Protein AF-A0A662GUD4-F1 (afdb_monomer_lite)

Radius of gyration: 21.23 Å; chains: 1; bounding box: 41×16×53 Å

pLDDT: mean 81.34, std 5.95, range [66.25, 91.25]

Structure (mmCIF, N/CA/C/O backbone):
data_AF-A0A662GUD4-F1
#
_entry.id   AF-A0A662GUD4-F1
#
loop_
_atom_site.group_PDB
_atom_site.id
_atom_site.type_symbol
_atom_site.label_atom_id
_atom_site.label_alt_id
_atom_site.label_comp_id
_atom_site.label_asym_id
_atom_site.label_entity_id
_atom_site.labe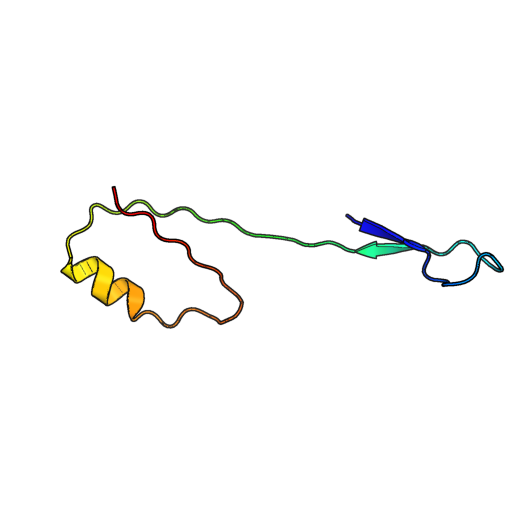l_seq_id
_atom_site.pdbx_PDB_ins_code
_atom_site.Cartn_x
_atom_site.Cartn_y
_atom_site.Cartn_z
_atom_site.occupancy
_atom_site.B_iso_or_equiv
_atom_site.auth_seq_id
_atom_site.auth_comp_id
_atom_site.auth_asym_id
_atom_site.auth_atom_id
_atom_site.pdbx_PDB_model_num
ATOM 1 N N . VAL A 1 1 ? 12.057 4.162 -9.841 1.00 71.38 1 VAL A N 1
ATOM 2 C CA . VAL A 1 1 ? 12.142 3.759 -11.262 1.00 71.38 1 VAL A CA 1
ATOM 3 C C . VAL A 1 1 ? 13.287 2.776 -11.388 1.00 71.38 1 VAL A C 1
ATOM 5 O O . VAL A 1 1 ? 14.372 3.093 -10.916 1.00 71.38 1 VAL A O 1
ATOM 8 N N . VAL A 1 2 ? 13.043 1.588 -11.932 1.00 83.12 2 VAL A N 1
ATOM 9 C CA . VAL A 1 2 ? 14.080 0.592 -12.223 1.00 83.12 2 VAL A CA 1
ATOM 10 C C . VAL A 1 2 ? 14.258 0.558 -13.732 1.00 83.12 2 VAL A C 1
ATOM 12 O O . VAL A 1 2 ? 13.316 0.239 -14.457 1.00 83.12 2 VAL A O 1
ATOM 15 N N . THR A 1 3 ? 15.445 0.930 -14.200 1.00 85.38 3 THR A N 1
ATOM 16 C CA . THR A 1 3 ? 15.765 0.935 -15.627 1.00 85.38 3 THR A CA 1
ATOM 17 C C . THR A 1 3 ? 16.551 -0.323 -15.960 1.00 85.38 3 THR A C 1
ATOM 19 O O . THR A 1 3 ? 17.619 -0.542 -15.394 1.00 85.38 3 THR A O 1
ATOM 22 N N . VAL A 1 4 ? 16.036 -1.146 -16.868 1.00 86.12 4 VAL A N 1
ATOM 23 C CA . VAL A 1 4 ? 16.691 -2.388 -17.311 1.00 86.12 4 VAL A CA 1
ATOM 24 C C . VAL A 1 4 ? 16.864 -2.375 -18.817 1.00 86.12 4 VAL A C 1
ATOM 26 O O . VAL A 1 4 ? 16.050 -1.810 -19.546 1.00 86.12 4 VAL A O 1
ATOM 29 N N . ARG A 1 5 ? 17.949 -2.987 -19.297 1.00 84.50 5 ARG A N 1
ATOM 30 C CA . ARG A 1 5 ? 18.147 -3.188 -20.731 1.00 84.50 5 ARG A CA 1
ATOM 31 C C . ARG A 1 5 ? 17.078 -4.157 -21.231 1.00 84.50 5 ARG A C 1
ATOM 33 O O . ARG A 1 5 ? 16.868 -5.202 -20.623 1.00 84.50 5 ARG A O 1
ATOM 40 N N . LYS A 1 6 ? 16.416 -3.802 -22.333 1.00 82.50 6 LYS A N 1
ATOM 41 C CA . LYS A 1 6 ? 15.351 -4.632 -22.912 1.00 82.50 6 LYS A CA 1
ATOM 42 C C . LYS A 1 6 ? 15.908 -5.924 -23.531 1.00 82.50 6 LYS A C 1
ATOM 44 O O . LYS A 1 6 ? 15.262 -6.963 -23.485 1.00 82.50 6 LYS A O 1
ATOM 49 N N . ALA A 1 7 ? 17.118 -5.866 -24.091 1.00 81.88 7 ALA A N 1
ATOM 50 C CA . ALA A 1 7 ? 17.792 -7.026 -24.665 1.00 81.88 7 ALA A CA 1
ATOM 51 C C . ALA A 1 7 ? 18.552 -7.842 -23.595 1.00 81.88 7 ALA A C 1
ATOM 53 O O . ALA A 1 7 ? 19.289 -7.242 -22.806 1.00 81.88 7 ALA A O 1
ATOM 54 N N . PRO A 1 8 ? 18.440 -9.186 -23.603 1.00 80.56 8 PRO A N 1
ATOM 55 C CA . PRO A 1 8 ? 19.197 -10.061 -22.704 1.00 80.56 8 PRO A CA 1
ATOM 56 C C . PRO A 1 8 ? 20.681 -10.176 -23.094 1.00 80.56 8 PRO A C 1
ATOM 58 O O . PRO A 1 8 ? 21.520 -10.443 -22.240 1.00 80.56 8 PRO A O 1
ATOM 61 N N . SER A 1 9 ? 21.015 -9.958 -24.372 1.00 75.12 9 SER A N 1
ATOM 62 C CA . SER A 1 9 ? 22.380 -9.947 -24.911 1.00 75.12 9 SER A CA 1
ATOM 63 C C . SER A 1 9 ? 22.883 -8.522 -25.178 1.00 75.12 9 SER A C 1
ATOM 65 O O . SER A 1 9 ? 22.106 -7.601 -25.438 1.00 75.12 9 SER A O 1
ATOM 67 N N . GLY A 1 10 ? 24.207 -8.347 -25.128 1.00 69.50 10 GLY A N 1
ATOM 68 C CA . GLY A 1 10 ? 24.895 -7.057 -25.260 1.00 69.50 10 GLY A CA 1
ATOM 69 C C . GLY A 1 10 ? 24.892 -6.432 -26.661 1.00 69.50 10 GLY A C 1
ATOM 70 O O . GLY A 1 10 ? 25.219 -5.253 -26.786 1.00 69.50 10 GLY A O 1
ATOM 71 N N . GLU A 1 11 ? 24.465 -7.182 -27.673 1.00 76.12 11 GLU A N 1
ATOM 72 C CA . GLU A 1 11 ? 24.477 -6.784 -29.082 1.00 76.12 11 GLU A CA 1
ATOM 73 C C . GLU A 1 11 ? 23.208 -6.016 -29.500 1.00 76.12 11 GLU A C 1
ATOM 75 O O . GLU A 1 11 ? 22.126 -6.214 -28.940 1.00 76.12 11 GLU A O 1
ATOM 80 N N . GLY A 1 12 ? 23.337 -5.131 -30.495 1.00 74.50 12 GLY A N 1
ATOM 81 C CA . GLY A 1 12 ? 22.235 -4.327 -31.047 1.00 74.50 12 GLY A CA 1
ATOM 82 C C . GLY A 1 12 ? 21.998 -2.969 -30.363 1.00 74.50 12 GLY A C 1
ATOM 83 O O . GLY A 1 12 ? 22.797 -2.502 -29.554 1.00 74.50 12 GLY A O 1
ATOM 84 N N . THR A 1 13 ? 20.892 -2.299 -30.712 1.00 76.62 13 THR A N 1
ATOM 85 C CA . THR A 1 13 ? 20.582 -0.927 -30.266 1.00 76.62 13 THR A CA 1
ATOM 86 C C . THR A 1 13 ? 20.298 -0.846 -28.765 1.00 76.62 13 THR A C 1
ATOM 88 O O . THR A 1 13 ? 19.516 -1.625 -28.212 1.00 76.62 13 THR A O 1
ATOM 91 N N . HIS A 1 14 ? 20.885 0.154 -28.103 1.00 80.31 14 HIS A N 1
ATOM 92 C CA . HIS A 1 14 ? 20.671 0.418 -26.683 1.00 80.31 14 HIS A CA 1
ATOM 93 C C . HIS A 1 14 ? 19.228 0.862 -26.404 1.00 80.31 14 HIS A C 1
ATOM 95 O O . HIS A 1 14 ? 18.876 2.032 -26.534 1.00 80.31 14 HIS A O 1
ATOM 101 N N . THR A 1 15 ? 18.391 -0.095 -26.005 1.00 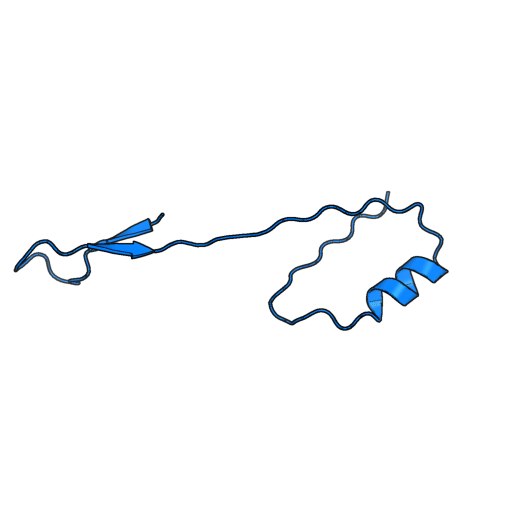82.62 15 THR A N 1
ATOM 102 C CA . THR A 1 15 ? 17.000 0.116 -25.593 1.00 82.62 15 THR A CA 1
ATOM 103 C C . THR A 1 15 ? 16.831 -0.246 -24.121 1.00 82.62 15 THR A C 1
ATOM 105 O O . THR A 1 15 ? 17.329 -1.274 -23.650 1.00 82.62 15 THR A O 1
ATOM 108 N N . PHE A 1 16 ? 16.133 0.615 -23.384 1.00 86.12 16 PHE A N 1
ATOM 109 C CA . PHE A 1 16 ? 15.956 0.495 -21.941 1.00 86.12 16 PHE A CA 1
ATOM 110 C C . PHE A 1 16 ? 14.481 0.625 -21.573 1.00 86.12 16 PHE A C 1
ATOM 112 O O . PHE A 1 16 ? 13.817 1.566 -22.008 1.00 86.12 16 PHE A O 1
ATOM 119 N N . ASP A 1 17 ? 13.993 -0.295 -20.748 1.00 87.69 17 ASP A N 1
ATOM 120 C CA . ASP A 1 17 ? 12.666 -0.222 -20.149 1.00 87.69 17 ASP A CA 1
ATOM 121 C C . ASP A 1 17 ? 12.724 0.492 -18.806 1.00 87.69 17 ASP A C 1
ATOM 123 O O . ASP A 1 17 ? 13.671 0.319 -18.037 1.00 87.69 17 ASP A O 1
ATOM 127 N N . ARG A 1 18 ? 11.685 1.279 -18.516 1.00 87.12 18 ARG A N 1
ATOM 128 C CA . ARG A 1 18 ? 11.509 1.977 -17.242 1.00 87.12 18 ARG A CA 1
ATOM 129 C C . ARG A 1 18 ? 10.341 1.360 -16.496 1.00 87.12 18 ARG A C 1
ATOM 131 O O . ARG A 1 18 ? 9.191 1.525 -16.889 1.00 87.12 18 ARG A O 1
ATOM 138 N N . TRP A 1 19 ? 10.650 0.677 -15.408 1.00 90.38 19 TRP A N 1
ATOM 139 C CA . TRP A 1 19 ? 9.661 0.058 -14.541 1.00 90.38 19 TRP A CA 1
ATOM 140 C C . TRP A 1 19 ? 9.422 0.938 -13.321 1.00 90.38 19 TRP A C 1
ATOM 142 O O . TRP A 1 19 ? 10.361 1.435 -12.689 1.00 90.38 19 TRP A O 1
ATOM 152 N N . GLU A 1 20 ? 8.159 1.124 -12.963 1.00 90.19 20 GLU A N 1
ATOM 153 C CA . GLU A 1 20 ? 7.770 1.907 -11.796 1.00 90.19 20 GLU A CA 1
ATOM 154 C C . GLU A 1 20 ? 6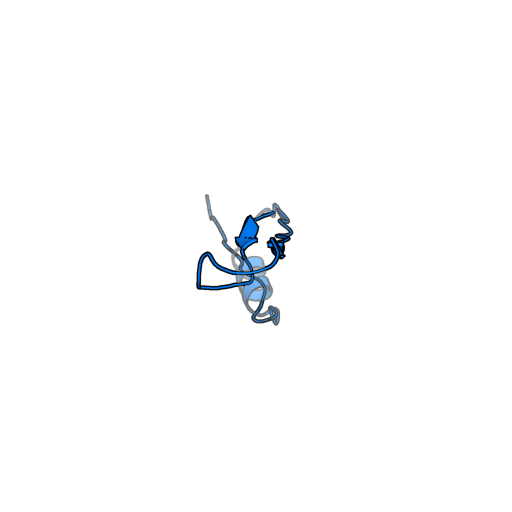.831 1.107 -10.905 1.00 90.19 20 GLU A C 1
ATOM 156 O O . GLU A 1 20 ? 5.845 0.538 -11.363 1.00 90.19 20 GLU A O 1
ATOM 161 N N . MET A 1 21 ? 7.130 1.100 -9.607 1.00 91.25 21 MET A N 1
ATOM 162 C CA . MET A 1 21 ? 6.239 0.594 -8.574 1.00 91.25 21 MET A CA 1
ATOM 163 C C . MET A 1 21 ? 5.726 1.788 -7.771 1.00 91.25 21 MET A C 1
ATOM 165 O O . MET A 1 21 ? 6.520 2.539 -7.203 1.00 91.25 21 MET A O 1
ATOM 169 N N . ARG A 1 22 ? 4.402 1.978 -7.740 1.00 89.75 22 ARG A N 1
ATOM 170 C CA . ARG A 1 22 ? 3.747 3.072 -7.007 1.00 89.75 22 ARG A CA 1
ATOM 171 C C . ARG A 1 22 ? 2.959 2.485 -5.841 1.00 89.75 22 ARG A C 1
ATOM 173 O O . ARG A 1 22 ? 1.940 1.832 -6.046 1.00 89.75 22 ARG A O 1
ATOM 180 N N . ILE A 1 23 ? 3.446 2.709 -4.625 1.00 90.31 23 ILE A N 1
ATOM 181 C CA . ILE A 1 23 ? 2.828 2.220 -3.388 1.00 90.31 23 ILE A CA 1
ATOM 182 C C . ILE A 1 23 ? 2.128 3.394 -2.706 1.00 90.31 23 ILE A C 1
ATOM 184 O O . ILE A 1 23 ? 2.749 4.423 -2.454 1.00 90.31 23 ILE A O 1
ATOM 188 N N . HIS A 1 24 ? 0.845 3.233 -2.389 1.00 90.62 24 HIS A N 1
ATOM 189 C CA . HIS A 1 24 ? 0.069 4.226 -1.648 1.00 90.62 24 HIS A CA 1
ATOM 190 C C . HIS A 1 24 ? -0.085 3.757 -0.200 1.00 90.62 24 HIS A C 1
ATOM 192 O O . HIS A 1 24 ? -0.652 2.692 0.040 1.00 90.62 24 HIS A O 1
ATOM 198 N N . LYS A 1 25 ? 0.414 4.545 0.760 1.00 89.06 25 LYS A N 1
ATOM 199 C CA . LYS A 1 25 ? 0.295 4.268 2.199 1.00 89.06 25 LYS A CA 1
ATOM 200 C C . LYS A 1 25 ? -0.756 5.190 2.819 1.00 89.06 25 LYS A C 1
ATOM 202 O O . LYS A 1 25 ? -0.783 6.381 2.522 1.00 89.06 25 LYS A O 1
ATOM 207 N N . ARG A 1 26 ? -1.613 4.633 3.674 1.00 88.88 26 ARG A N 1
ATOM 208 C CA . ARG A 1 26 ? -2.585 5.365 4.498 1.00 88.88 26 ARG A CA 1
ATOM 209 C C . ARG A 1 26 ? -2.412 4.918 5.947 1.00 88.88 26 ARG A C 1
ATOM 211 O O . ARG A 1 26 ? -2.143 3.743 6.173 1.00 88.88 26 ARG A O 1
ATOM 218 N N . ILE A 1 27 ? -2.551 5.849 6.885 1.00 86.69 27 ILE A N 1
ATOM 219 C CA . ILE A 1 27 ? -2.515 5.598 8.331 1.00 86.69 27 ILE A CA 1
ATOM 220 C C . ILE A 1 27 ? -3.874 6.026 8.882 1.00 86.69 27 ILE A C 1
ATOM 222 O O . ILE A 1 27 ? -4.407 7.053 8.458 1.00 86.69 27 ILE A O 1
ATOM 226 N N . ILE A 1 28 ? -4.455 5.200 9.747 1.00 84.06 28 ILE A N 1
ATOM 227 C CA . ILE A 1 28 ? -5.737 5.454 10.402 1.00 84.06 28 ILE A CA 1
ATOM 228 C C . ILE A 1 28 ? -5.518 5.187 11.885 1.00 84.06 28 ILE A C 1
ATOM 230 O O . ILE A 1 28 ? -5.215 4.054 12.252 1.00 84.06 28 ILE A O 1
ATOM 234 N N . ASP A 1 29 ? -5.698 6.215 12.707 1.00 83.38 29 ASP A N 1
ATOM 235 C CA . ASP A 1 29 ? -5.657 6.101 14.161 1.00 83.38 29 ASP A CA 1
ATOM 236 C C . ASP A 1 29 ? -7.093 6.012 14.695 1.00 83.38 29 ASP A C 1
ATOM 238 O O . ASP A 1 29 ? -7.972 6.773 14.283 1.00 83.38 29 ASP A O 1
ATOM 242 N N . MET A 1 30 ? -7.348 5.056 15.587 1.00 78.25 30 MET A N 1
ATOM 243 C CA . MET A 1 30 ? -8.658 4.821 16.197 1.00 78.25 30 MET A CA 1
ATOM 244 C C . MET A 1 30 ? -8.469 4.460 17.671 1.00 78.25 30 MET A C 1
ATOM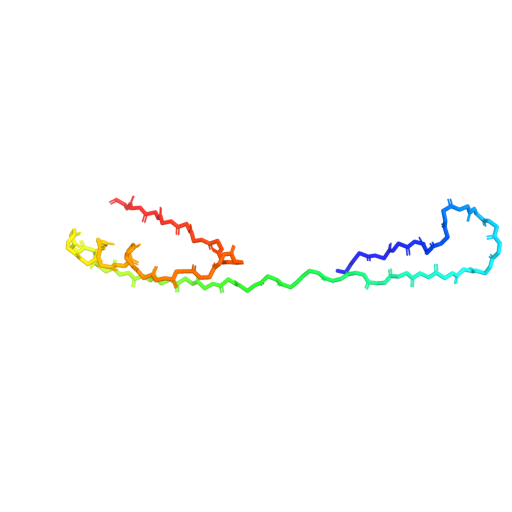 246 O O . MET A 1 30 ? -7.673 3.576 17.979 1.00 78.25 30 MET A O 1
ATOM 250 N N . ASP A 1 31 ? -9.235 5.092 18.565 1.00 76.81 31 ASP A N 1
ATOM 251 C CA . ASP A 1 31 ? -9.377 4.628 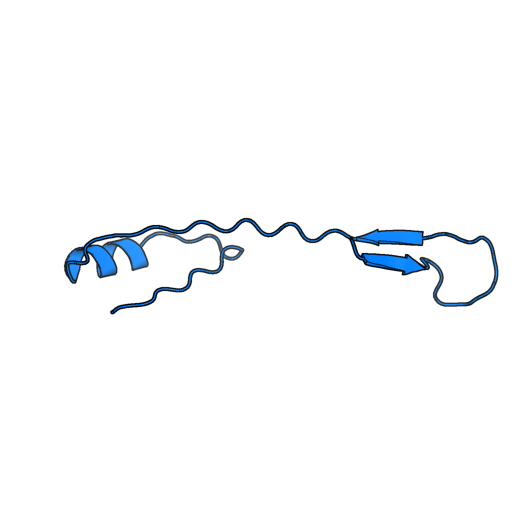19.950 1.00 76.81 31 ASP A CA 1
ATOM 252 C C . ASP A 1 31 ? -10.199 3.334 19.946 1.00 76.81 31 ASP A C 1
ATOM 254 O O . ASP A 1 31 ? -11.387 3.324 19.609 1.00 76.81 31 ASP A O 1
ATOM 258 N N . ALA A 1 32 ? -9.536 2.212 20.218 1.00 66.25 32 ALA A N 1
ATOM 259 C CA . ALA A 1 32 ? -10.087 0.891 19.962 1.00 66.25 32 ALA A CA 1
ATOM 260 C C . ALA A 1 32 ? -10.920 0.372 21.143 1.00 66.25 32 ALA A C 1
ATOM 262 O O . ALA A 1 32 ? -10.390 0.033 22.196 1.00 66.25 32 ALA A O 1
ATOM 263 N N . ASP A 1 33 ? -12.225 0.212 20.917 1.00 75.12 33 ASP A N 1
ATOM 264 C CA . ASP A 1 33 ? -13.058 -0.748 21.645 1.00 75.12 33 ASP A CA 1
ATOM 265 C C . ASP A 1 33 ? -13.049 -2.088 20.879 1.00 75.12 33 ASP A C 1
ATOM 267 O O . ASP A 1 33 ? -13.080 -2.115 19.641 1.00 75.12 33 ASP A O 1
ATOM 271 N N . GLU A 1 34 ? -13.018 -3.226 21.576 1.00 71.94 34 GLU A N 1
ATOM 272 C CA . GLU A 1 34 ? -12.811 -4.556 20.967 1.00 71.94 34 GLU A CA 1
ATOM 273 C C . GLU A 1 34 ? -13.898 -4.904 19.924 1.00 71.94 34 GLU A C 1
ATOM 275 O O . GLU A 1 34 ? -13.679 -5.635 18.950 1.00 71.94 34 GLU A O 1
ATOM 280 N N . ARG A 1 35 ? -15.088 -4.312 20.083 1.00 79.12 35 ARG A N 1
ATOM 281 C CA . ARG A 1 35 ? -16.203 -4.411 19.131 1.00 79.12 35 ARG A CA 1
ATOM 282 C C . ARG A 1 35 ? -15.920 -3.726 17.794 1.00 79.12 35 ARG A C 1
ATOM 284 O O . ARG A 1 35 ? -16.292 -4.280 16.756 1.00 79.12 35 ARG A O 1
ATOM 291 N N . ALA A 1 36 ? -15.269 -2.565 17.805 1.00 77.81 36 ALA A N 1
ATOM 292 C CA . ALA A 1 36 ? -14.966 -1.802 16.595 1.00 77.81 36 ALA A CA 1
ATOM 293 C C . ALA A 1 36 ? -13.927 -2.531 15.726 1.00 77.81 36 ALA A C 1
ATOM 295 O O . ALA A 1 36 ? -14.105 -2.655 14.513 1.00 77.81 36 ALA A O 1
ATOM 296 N N . MET A 1 37 ? -12.915 -3.139 16.355 1.00 77.44 37 MET A N 1
ATOM 297 C CA . MET A 1 37 ? -11.900 -3.955 15.670 1.00 77.44 37 MET A CA 1
ATOM 298 C C . MET A 1 37 ? -12.505 -5.152 14.922 1.00 77.44 37 MET A C 1
ATOM 300 O O . MET A 1 37 ? -12.174 -5.394 13.758 1.00 77.44 37 MET A O 1
ATOM 304 N N . ARG A 1 38 ? -13.457 -5.874 15.535 1.00 79.69 38 ARG A N 1
ATOM 305 C CA . ARG A 1 38 ? -14.137 -7.005 14.867 1.00 79.69 38 ARG A CA 1
ATOM 306 C C . ARG A 1 38 ? -14.976 -6.572 13.667 1.00 79.69 38 ARG A C 1
ATOM 308 O O . ARG A 1 38 ? -15.112 -7.334 12.710 1.00 79.69 38 ARG A O 1
ATOM 315 N N . GLN A 1 39 ? -15.562 -5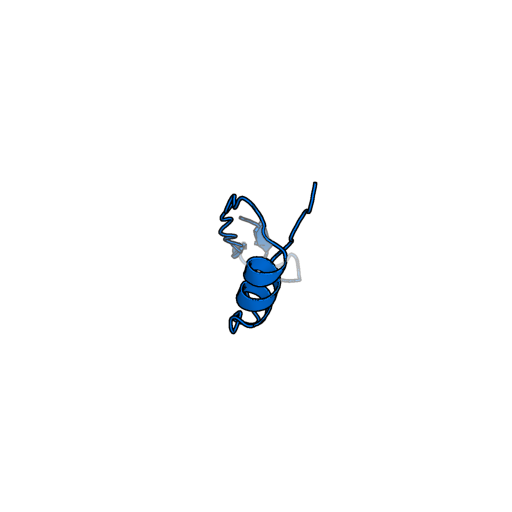.378 13.712 1.00 79.19 39 GLN A N 1
ATOM 316 C CA . GLN A 1 39 ? -16.296 -4.829 12.571 1.00 79.19 39 GLN A CA 1
ATOM 317 C C . GLN A 1 39 ? -15.346 -4.413 11.444 1.00 79.19 39 GLN A C 1
ATOM 319 O O . GLN A 1 39 ? -15.638 -4.698 10.283 1.00 79.19 39 GLN A O 1
ATOM 324 N N . LEU A 1 40 ? -14.189 -3.835 11.778 1.00 78.06 40 LEU A N 1
ATOM 325 C CA . LEU A 1 40 ? -13.164 -3.459 10.803 1.00 78.06 40 LEU A CA 1
ATOM 326 C C . LEU A 1 40 ? -12.622 -4.681 10.041 1.00 78.06 40 LEU A C 1
ATOM 328 O O . LEU A 1 40 ? -12.532 -4.656 8.816 1.00 78.06 40 LEU A O 1
ATOM 332 N N . MET A 1 41 ? -12.345 -5.785 10.742 1.00 76.62 41 MET A N 1
ATOM 333 C CA . MET A 1 41 ? -11.866 -7.032 10.122 1.00 76.62 41 MET A CA 1
ATOM 334 C C . MET A 1 41 ? -12.888 -7.691 9.181 1.00 76.62 41 MET A C 1
ATOM 336 O O . MET A 1 41 ? -12.515 -8.483 8.320 1.00 76.62 41 MET A O 1
ATOM 340 N N . ARG A 1 42 ? -14.181 -7.378 9.327 1.00 79.88 42 ARG A N 1
ATOM 341 C CA . ARG A 1 42 ? -15.246 -7.878 8.441 1.00 79.88 42 ARG A CA 1
ATOM 342 C C . ARG A 1 42 ? -15.365 -7.100 7.134 1.00 79.88 42 ARG A C 1
ATOM 344 O O . ARG A 1 42 ? -16.098 -7.529 6.241 1.00 79.88 42 ARG A O 1
ATOM 351 N N . VAL A 1 43 ? -14.698 -5.955 7.015 1.00 80.38 43 VAL A N 1
ATOM 352 C CA . VAL A 1 43 ? -14.727 -5.169 5.784 1.00 80.38 43 VAL A CA 1
ATOM 353 C C . VAL A 1 43 ? -14.064 -5.983 4.674 1.00 80.38 43 VAL A C 1
ATOM 355 O O . VAL A 1 43 ? -13.001 -6.570 4.855 1.00 80.38 43 VAL A O 1
ATOM 358 N N . ARG A 1 44 ? -14.703 -6.036 3.501 1.00 77.06 44 ARG A N 1
ATOM 359 C CA . ARG A 1 44 ? -14.131 -6.697 2.323 1.00 77.06 44 ARG A CA 1
ATOM 360 C C . ARG A 1 44 ? -12.951 -5.878 1.817 1.00 77.06 44 ARG A C 1
ATOM 362 O O . ARG A 1 44 ? -13.136 -4.884 1.118 1.00 77.06 44 ARG A O 1
ATOM 369 N N . VAL A 1 45 ? -11.750 -6.300 2.192 1.00 79.88 45 VAL A N 1
ATOM 370 C CA . VAL A 1 45 ? -10.501 -5.709 1.717 1.00 79.88 45 VAL A CA 1
ATOM 371 C C . VAL A 1 45 ? -10.184 -6.285 0.334 1.00 79.88 45 VAL A C 1
ATOM 373 O O . VAL A 1 45 ? -10.189 -7.507 0.168 1.00 79.88 45 VAL A O 1
ATOM 376 N N . PRO A 1 46 ? -9.924 -5.441 -0.677 1.00 85.38 46 PRO A N 1
ATOM 377 C CA . PRO A 1 46 ? -9.436 -5.903 -1.968 1.00 85.38 46 PRO A CA 1
ATOM 378 C C . PRO A 1 46 ? -8.126 -6.704 -1.820 1.00 85.38 46 PRO A C 1
ATOM 380 O O . PRO A 1 46 ? -7.265 -6.311 -1.034 1.00 85.38 46 PRO A O 1
ATOM 383 N N . PRO A 1 47 ? -7.913 -7.783 -2.593 1.00 81.38 47 PRO A N 1
ATOM 384 C CA . PRO A 1 47 ? -6.747 -8.665 -2.433 1.00 81.38 47 PRO A CA 1
ATOM 385 C C . PRO A 1 47 ? -5.400 -7.985 -2.735 1.00 81.38 47 PRO A C 1
ATOM 387 O O . PRO A 1 47 ? -4.346 -8.507 -2.388 1.00 81.38 47 PRO A O 1
ATOM 390 N N . ASN A 1 48 ? -5.416 -6.819 -3.381 1.00 86.19 48 ASN A N 1
ATOM 391 C CA . ASN A 1 48 ? -4.239 -6.014 -3.703 1.00 86.19 48 ASN A CA 1
ATOM 392 C C . ASN A 1 48 ? -3.850 -5.014 -2.599 1.00 86.19 48 ASN A C 1
ATOM 394 O O . ASN A 1 48 ? -2.916 -4.235 -2.794 1.00 86.19 48 ASN A O 1
ATOM 398 N N . VAL A 1 49 ? -4.560 -4.995 -1.467 1.00 86.44 49 VAL A N 1
ATOM 399 C CA . VAL A 1 49 ? -4.291 -4.080 -0.354 1.00 86.44 49 VAL A CA 1
ATOM 400 C C . VAL A 1 49 ? -3.757 -4.870 0.834 1.00 86.44 49 VAL A C 1
ATOM 402 O O . VAL A 1 49 ? -4.440 -5.729 1.385 1.00 86.44 49 VAL A O 1
ATOM 405 N N . LYS A 1 50 ? -2.531 -4.546 1.254 1.00 83.69 50 LYS A N 1
ATOM 406 C CA . LYS A 1 50 ? -1.952 -5.058 2.498 1.00 83.69 50 LYS A CA 1
ATOM 407 C C . LYS A 1 50 ? -2.339 -4.129 3.648 1.00 83.69 50 LYS A C 1
ATOM 409 O O . LYS A 1 50 ? -2.108 -2.925 3.557 1.00 83.69 50 LYS A O 1
ATOM 414 N N . ILE A 1 51 ? -2.905 -4.691 4.713 1.00 83.56 51 ILE A N 1
ATOM 415 C CA . ILE A 1 51 ? -3.231 -3.980 5.953 1.00 83.56 51 ILE A CA 1
ATOM 416 C C . ILE A 1 51 ? -2.403 -4.603 7.074 1.00 83.56 51 ILE A C 1
ATOM 418 O O . ILE A 1 51 ? -2.367 -5.824 7.209 1.00 83.56 51 ILE A O 1
ATOM 422 N N . GLU A 1 52 ? -1.739 -3.763 7.859 1.00 82.69 52 GLU A N 1
ATOM 423 C CA . GLU A 1 52 ? -1.055 -4.142 9.095 1.00 82.69 52 GLU A CA 1
ATOM 424 C C . GLU A 1 52 ? -1.729 -3.383 10.238 1.00 82.69 52 GLU A C 1
ATOM 426 O O . GLU A 1 52 ? -2.059 -2.206 10.086 1.00 82.69 52 GLU A O 1
ATOM 431 N N . ILE A 1 53 ? -1.992 -4.076 11.344 1.00 82.44 53 ILE A N 1
ATOM 432 C CA . ILE A 1 53 ? -2.649 -3.514 12.525 1.00 82.44 53 ILE A CA 1
ATOM 433 C C . ILE A 1 53 ? -1.696 -3.703 13.700 1.00 82.44 53 ILE A C 1
ATOM 435 O O . ILE A 1 53 ? -1.254 -4.822 13.956 1.00 82.44 53 ILE A O 1
ATOM 439 N N . GLU A 1 54 ? -1.398 -2.617 14.403 1.00 81.06 54 GLU A N 1
ATOM 440 C CA . GLU A 1 54 ? -0.603 -2.617 15.627 1.00 81.06 54 GLU A CA 1
ATOM 441 C C . GLU A 1 54 ? -1.515 -2.203 16.786 1.00 81.06 54 GLU A C 1
ATOM 443 O O . GLU A 1 54 ? -2.163 -1.158 16.729 1.00 81.06 54 GLU A O 1
ATOM 448 N N . VAL A 1 55 ? -1.614 -3.054 17.809 1.00 76.81 55 VAL A N 1
ATOM 449 C CA . VAL A 1 55 ? -2.339 -2.760 19.052 1.00 76.81 55 VAL A CA 1
ATOM 450 C C . VAL A 1 55 ? -1.287 -2.376 20.087 1.00 76.81 55 VAL A C 1
ATOM 452 O O . VAL A 1 55 ? -0.336 -3.134 20.277 1.00 76.81 55 VAL A O 1
ATOM 455 N N . LYS A 1 56 ? -1.430 -1.203 20.709 1.00 66.44 56 LYS A N 1
ATOM 456 C CA . LYS A 1 56 ? -0.625 -0.825 21.878 1.00 66.44 56 LYS A CA 1
ATOM 457 C C . LYS A 1 56 ? -1.145 -1.484 23.145 1.00 66.44 56 LYS A C 1
ATOM 459 O O . LYS A 1 56 ? -2.382 -1.618 23.262 1.00 66.44 56 LYS A O 1
#

Sequence (56 aa):
VVTVRKAPSGEGTHTFDRWEMRIHKRIIDMDADERAMRQLMRVRVPPNVKIEIEVK

Secondary structure (DSSP, 8-state):
-EEEES-SSS-SS--EEEE--------------HHHHHHHHTS---TT--------

Foldseek 3Di:
DDKDFPDPDPDDDGDIDDDDDDDDDDDDDDPDDPVVVVVVVPDDDDPPDDDDDDDD